Protein AF-A0A165QEP6-F1 (afdb_monomer_lite)

Foldseek 3Di:
DACPQVDPAQLQADSVRHGDPDPVQRHKDKAFPDDCPPPPCCVVPGDIDIDHSCCVVPQVVVCVVVVWGPDADPVRHGPTCPPPVND

Radius of gyration: 14.51 Å; chains: 1; bounding box: 35×21×37 Å

pLDDT: mean 93.95, std 3.64, range [80.5, 98.06]

Secondary structure (DSSP, 8-state):
-B-TTSS-B-SSB-TTS-B---TTSSS-EEEESS--TT-HHHHHHS-EEEE-HHIIIIIIHHHHHHSS---B-TTS-B--TTSGGG-

Sequence (87 aa):
MCSKVGILNDGSKKLDGSPQPHKRRRFLVCDHIQPHRGDEYLFYFGDVQTLCPDHHDIVKQREEQRGYSSEVDESGWPVDPNHPANR

Structure (mmCIF, N/CA/C/O backbone):
data_AF-A0A165QEP6-F1
#
_entry.id   AF-A0A165QEP6-F1
#
loop_
_atom_site.group_PDB
_atom_site.id
_atom_site.type_symbol
_atom_site.label_atom_id
_atom_site.label_alt_id
_atom_site.label_comp_id
_atom_site.label_asym_id
_atom_site.label_entity_id
_atom_site.label_seq_id
_atom_site.pdbx_PDB_ins_code
_atom_site.Cartn_x
_atom_site.Cartn_y
_atom_site.Cartn_z
_atom_site.occupancy
_atom_site.B_iso_or_equiv
_atom_site.auth_seq_id
_atom_site.auth_comp_id
_atom_site.auth_asym_id
_atom_site.auth_atom_id
_atom_site.pdbx_PDB_model_num
ATOM 1 N N . MET A 1 1 ? 3.627 -12.347 4.921 1.00 80.50 1 MET A N 1
ATOM 2 C CA . MET A 1 1 ? 4.614 -11.877 3.923 1.00 80.50 1 MET A CA 1
ATOM 3 C C . MET A 1 1 ? 3.863 -11.361 2.707 1.00 80.50 1 MET A C 1
ATOM 5 O O . MET A 1 1 ? 2.839 -11.942 2.375 1.00 80.50 1 MET A O 1
ATOM 9 N N . CYS A 1 2 ? 4.347 -10.307 2.055 1.00 89.19 2 CYS A N 1
ATOM 10 C CA . CYS A 1 2 ? 3.754 -9.776 0.825 1.00 89.19 2 CYS A CA 1
ATOM 11 C C . CYS A 1 2 ? 4.364 -10.486 -0.396 1.00 89.19 2 CYS A C 1
ATOM 13 O O . CYS A 1 2 ? 5.584 -10.523 -0.501 1.00 89.19 2 CYS A O 1
ATOM 15 N N . SER A 1 3 ? 3.546 -11.044 -1.297 1.00 87.94 3 SER A N 1
ATOM 16 C CA . SER A 1 3 ? 3.989 -11.873 -2.441 1.00 87.94 3 SER A CA 1
ATOM 17 C C . SER A 1 3 ? 3.622 -11.310 -3.825 1.00 87.94 3 SER A C 1
ATOM 19 O O . SER A 1 3 ? 3.651 -12.031 -4.818 1.00 87.94 3 SER A O 1
ATOM 21 N N . LYS A 1 4 ? 3.274 -10.020 -3.904 1.00 81.94 4 LYS A N 1
ATOM 22 C CA . LYS A 1 4 ? 2.623 -9.391 -5.071 1.00 81.94 4 LYS A CA 1
ATOM 23 C C . LYS A 1 4 ? 3.457 -9.343 -6.364 1.00 81.94 4 LYS A C 1
ATOM 25 O O . LYS A 1 4 ? 2.871 -9.288 -7.430 1.00 81.94 4 LYS A O 1
ATOM 30 N N . VAL A 1 5 ? 4.788 -9.405 -6.291 1.00 82.50 5 VAL A N 1
ATOM 31 C CA . VAL A 1 5 ? 5.690 -9.341 -7.470 1.00 82.50 5 VAL A CA 1
ATOM 32 C C . VAL A 1 5 ? 6.538 -10.606 -7.635 1.00 82.50 5 VAL A C 1
ATOM 34 O O . VAL A 1 5 ? 7.694 -10.548 -8.038 1.00 82.50 5 VAL A O 1
ATOM 37 N N . GLY A 1 6 ? 6.018 -11.763 -7.212 1.00 82.25 6 GLY A N 1
ATOM 38 C CA . GLY A 1 6 ? 6.770 -13.028 -7.237 1.00 82.25 6 GLY A CA 1
ATOM 39 C C . GLY A 1 6 ? 7.922 -13.102 -6.222 1.00 82.25 6 GLY A C 1
ATOM 40 O O . GLY A 1 6 ? 8.640 -14.095 -6.161 1.00 82.25 6 GLY A O 1
ATOM 41 N N . ILE A 1 7 ? 8.080 -12.073 -5.384 1.00 85.31 7 ILE A N 1
ATOM 42 C CA . ILE A 1 7 ? 9.041 -12.018 -4.282 1.00 85.31 7 ILE A CA 1
ATOM 43 C C . ILE A 1 7 ? 8.275 -12.150 -2.972 1.00 85.31 7 ILE A C 1
ATOM 45 O O . ILE A 1 7 ? 7.373 -11.359 -2.704 1.00 85.31 7 ILE A O 1
ATOM 49 N N . LEU A 1 8 ? 8.679 -13.094 -2.120 1.00 90.50 8 LEU A N 1
ATOM 50 C CA . LEU A 1 8 ? 8.201 -13.172 -0.743 1.00 90.50 8 LEU A CA 1
ATOM 51 C C . LEU A 1 8 ? 8.895 -12.095 0.103 1.00 90.50 8 LEU A C 1
ATOM 53 O O . LEU A 1 8 ? 10.006 -12.282 0.593 1.00 90.50 8 LEU A O 1
ATOM 57 N N . ASN A 1 9 ? 8.248 -10.943 0.240 1.00 93.50 9 ASN A N 1
ATOM 58 C CA . ASN A 1 9 ? 8.781 -9.783 0.939 1.00 93.50 9 ASN A CA 1
ATOM 59 C C . ASN A 1 9 ? 8.278 -9.745 2.391 1.00 93.50 9 ASN A C 1
ATOM 61 O O . ASN A 1 9 ? 7.073 -9.723 2.656 1.00 93.50 9 ASN A O 1
ATOM 65 N N . ASP A 1 10 ? 9.215 -9.711 3.331 1.00 94.44 10 ASP A N 1
ATOM 66 C CA . ASP A 1 10 ? 9.002 -9.580 4.777 1.00 94.44 10 ASP A CA 1
ATOM 67 C C . ASP A 1 10 ? 8.912 -8.123 5.253 1.00 94.44 10 ASP A C 1
ATOM 69 O O . ASP A 1 10 ? 8.889 -7.843 6.448 1.00 94.44 10 ASP A O 1
ATOM 73 N N . GLY A 1 11 ? 8.854 -7.188 4.307 1.00 94.38 11 GLY A N 1
ATOM 74 C CA . GLY A 1 11 ? 8.909 -5.753 4.537 1.00 94.38 11 GLY A CA 1
ATOM 75 C C . GLY A 1 11 ? 10.311 -5.183 4.352 1.00 94.38 11 GLY A C 1
ATOM 76 O O . GLY A 1 11 ? 10.427 -3.981 4.142 1.00 94.38 11 GLY A O 1
ATOM 77 N N . SER A 1 12 ? 11.368 -6.004 4.367 1.00 95.12 12 SER A N 1
ATOM 78 C CA . SER A 1 12 ? 12.759 -5.531 4.310 1.00 95.12 12 SER A CA 1
ATOM 79 C C . SER A 1 12 ? 13.244 -5.151 2.911 1.00 95.12 12 SER A C 1
ATOM 81 O O . SER A 1 12 ? 14.357 -4.635 2.776 1.00 95.12 12 SER A O 1
ATOM 83 N N . LYS A 1 13 ? 12.444 -5.399 1.869 1.00 95.12 13 LYS A N 1
ATOM 84 C CA . LYS A 1 13 ? 12.826 -5.201 0.465 1.00 95.12 13 LYS A CA 1
ATOM 85 C C . LYS A 1 13 ? 11.936 -4.182 -0.237 1.00 95.12 13 LYS A C 1
ATOM 87 O O . LYS A 1 13 ? 10.774 -4.003 0.134 1.00 95.12 13 LYS A O 1
ATOM 92 N N . LYS A 1 14 ? 12.471 -3.553 -1.280 1.00 93.56 14 LYS A N 1
ATOM 93 C CA . LYS A 1 14 ? 11.714 -2.743 -2.235 1.00 93.56 14 LYS A CA 1
ATOM 94 C C . LYS A 1 14 ? 10.995 -3.622 -3.262 1.00 93.56 14 LYS A C 1
ATOM 96 O O . LYS A 1 14 ? 11.143 -4.845 -3.242 1.00 93.56 14 LYS A O 1
ATOM 101 N N . LEU A 1 15 ? 10.248 -3.000 -4.177 1.00 90.44 15 LEU A N 1
ATOM 102 C CA . LEU A 1 15 ? 9.582 -3.697 -5.293 1.00 9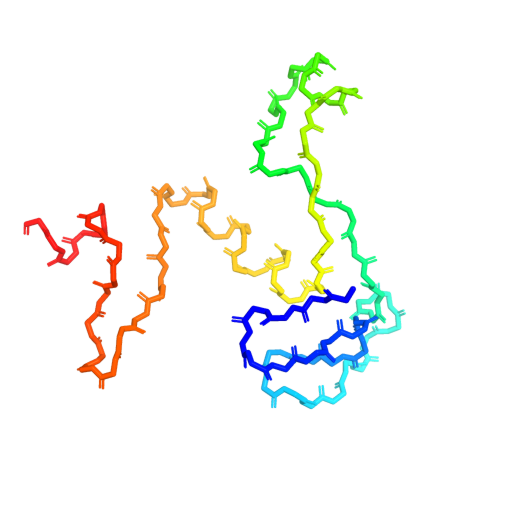0.44 15 LEU A CA 1
ATOM 103 C C . LEU A 1 15 ? 10.560 -4.455 -6.202 1.00 90.44 15 LEU A C 1
ATOM 105 O O . LEU A 1 15 ? 10.247 -5.553 -6.640 1.00 90.44 15 LEU A O 1
ATOM 109 N N . ASP A 1 16 ? 11.756 -3.909 -6.431 1.00 90.75 16 ASP A N 1
ATOM 110 C CA . ASP A 1 16 ? 12.819 -4.545 -7.226 1.00 90.75 16 ASP A CA 1
ATOM 111 C C . ASP A 1 16 ? 13.597 -5.638 -6.458 1.00 90.75 16 ASP A C 1
ATOM 113 O O . ASP A 1 16 ? 14.573 -6.188 -6.963 1.00 90.75 16 ASP A O 1
ATOM 117 N N . GLY A 1 17 ? 13.209 -5.935 -5.212 1.00 91.44 17 GLY A N 1
ATOM 118 C CA . GLY A 1 17 ? 13.882 -6.901 -4.342 1.00 91.44 17 GLY A CA 1
ATOM 119 C C . GLY A 1 17 ? 15.131 -6.375 -3.623 1.00 91.44 17 GLY A C 1
ATOM 120 O O . GLY A 1 17 ? 15.643 -7.061 -2.728 1.00 91.44 17 GLY A O 1
ATOM 121 N N . SER A 1 18 ? 15.604 -5.165 -3.943 1.00 93.81 18 SER A N 1
ATOM 122 C CA . SER A 1 18 ? 16.717 -4.527 -3.232 1.00 93.81 18 SER A CA 1
ATOM 123 C C . SER A 1 18 ? 16.349 -4.230 -1.768 1.00 93.81 18 SER A C 1
ATOM 125 O O . SER A 1 18 ? 15.169 -4.108 -1.439 1.00 93.81 18 SER A O 1
ATOM 127 N N . PRO A 1 19 ? 17.314 -4.121 -0.838 1.00 95.06 19 PRO A N 1
ATOM 128 C CA . PRO A 1 19 ? 17.009 -3.802 0.558 1.00 95.06 19 PRO A CA 1
ATOM 129 C C . PRO A 1 19 ? 16.358 -2.417 0.732 1.00 95.06 19 PRO A C 1
ATOM 131 O O . PRO A 1 19 ? 16.771 -1.440 0.102 1.00 95.06 19 PRO A O 1
ATOM 134 N N . GLN A 1 20 ? 15.380 -2.301 1.637 1.00 94.50 20 GLN A N 1
ATOM 135 C CA . GLN A 1 20 ? 14.803 -1.018 2.049 1.00 94.50 20 GLN A CA 1
ATOM 136 C C . GLN A 1 20 ? 15.737 -0.300 3.040 1.00 94.50 20 GLN A C 1
ATOM 138 O O . GLN A 1 20 ? 15.925 -0.777 4.164 1.00 94.50 20 GLN A O 1
ATOM 143 N N . PRO A 1 21 ? 16.318 0.864 2.678 1.00 94.25 21 PRO A N 1
ATOM 144 C CA . PRO A 1 21 ? 17.270 1.558 3.546 1.00 94.25 21 PRO A CA 1
ATOM 145 C C . PRO A 1 21 ? 16.582 2.302 4.696 1.00 94.25 21 PRO A C 1
ATOM 147 O O . PRO A 1 21 ? 17.207 2.602 5.716 1.00 94.25 21 PRO A O 1
ATOM 150 N N . HIS A 1 22 ? 15.296 2.636 4.549 1.00 94.44 22 HIS A N 1
ATOM 151 C CA . HIS A 1 22 ? 14.607 3.469 5.518 1.00 94.44 22 HIS A CA 1
ATOM 152 C C . HIS A 1 22 ? 14.109 2.637 6.703 1.00 94.44 22 HIS A C 1
ATOM 154 O O . HIS A 1 22 ? 13.194 1.824 6.584 1.00 94.44 22 HIS A O 1
ATOM 160 N N . LYS A 1 23 ? 14.662 2.901 7.892 1.00 93.44 23 LYS A N 1
ATOM 161 C CA . LYS A 1 23 ? 14.401 2.124 9.118 1.00 93.44 23 LYS A CA 1
ATOM 162 C C . LYS A 1 23 ? 12.923 2.007 9.509 1.00 93.44 23 LYS A C 1
ATOM 164 O O . LYS A 1 23 ? 12.583 1.051 10.194 1.00 93.44 23 LYS A O 1
ATOM 169 N N . ARG A 1 24 ? 12.065 2.955 9.110 1.00 91.81 24 ARG A N 1
ATOM 170 C CA . ARG A 1 24 ? 10.612 2.900 9.381 1.00 91.81 24 ARG A CA 1
ATOM 171 C C . ARG A 1 24 ? 9.798 2.233 8.269 1.00 91.81 24 ARG A C 1
ATOM 173 O O . ARG A 1 24 ? 8.688 1.807 8.528 1.00 91.81 24 ARG A O 1
ATOM 180 N N . ARG A 1 25 ? 10.345 2.130 7.052 1.00 93.94 25 ARG A N 1
ATOM 181 C CA . ARG A 1 25 ? 9.685 1.526 5.879 1.00 93.94 25 ARG A CA 1
ATOM 182 C C . ARG A 1 25 ? 10.320 0.175 5.553 1.00 93.94 25 ARG A C 1
ATOM 184 O O . ARG A 1 25 ? 10.620 -0.107 4.402 1.00 93.94 25 ARG A O 1
ATOM 191 N N . ARG A 1 26 ? 10.578 -0.634 6.582 1.00 95.75 26 ARG A N 1
ATOM 192 C CA . ARG A 1 26 ? 11.163 -1.978 6.438 1.00 95.75 26 ARG A CA 1
ATOM 193 C C . ARG A 1 26 ? 10.353 -3.076 7.132 1.00 95.75 26 ARG A C 1
ATOM 195 O O . ARG A 1 26 ? 10.882 -4.140 7.432 1.00 95.75 26 ARG A O 1
ATOM 202 N N . PHE A 1 27 ? 9.102 -2.773 7.458 1.00 95.75 27 PHE A N 1
ATOM 203 C CA . PHE A 1 27 ? 8.191 -3.655 8.176 1.00 95.75 27 PHE A CA 1
ATOM 204 C C . PHE A 1 27 ? 6.916 -3.814 7.364 1.00 95.75 27 PHE A C 1
ATOM 206 O O . PHE A 1 27 ? 6.525 -2.898 6.643 1.00 95.75 27 PHE A O 1
ATOM 213 N N . LEU A 1 28 ? 6.278 -4.973 7.482 1.00 96.62 28 LEU A N 1
ATOM 214 C CA . LEU A 1 28 ? 4.949 -5.172 6.921 1.00 96.62 28 LEU A CA 1
ATOM 215 C C . LEU A 1 28 ? 3.938 -4.262 7.621 1.00 96.62 28 LEU A C 1
ATOM 217 O O . LEU A 1 28 ? 4.084 -3.946 8.803 1.00 96.62 28 LEU A O 1
ATOM 221 N N . VAL A 1 29 ? 2.911 -3.872 6.879 1.00 95.62 29 VAL A N 1
ATOM 222 C CA . VAL A 1 29 ? 1.809 -3.043 7.362 1.00 95.62 29 VAL A CA 1
ATOM 223 C C . VAL A 1 29 ? 0.482 -3.768 7.170 1.00 95.62 29 VAL A C 1
ATOM 225 O O . VAL A 1 29 ? 0.340 -4.607 6.275 1.00 95.62 29 VAL A O 1
ATOM 228 N N . CYS A 1 30 ? -0.462 -3.454 8.052 1.00 96.06 30 CYS A N 1
ATOM 229 C CA . CYS A 1 30 ? -1.849 -3.881 7.964 1.00 96.06 30 CYS A CA 1
ATOM 230 C C . CYS A 1 30 ? -2.607 -2.836 7.140 1.00 96.06 30 CYS A C 1
ATOM 232 O O . CYS A 1 30 ? -2.595 -1.662 7.503 1.00 96.06 30 CYS A O 1
ATOM 234 N N . ASP A 1 31 ? -3.208 -3.261 6.036 1.00 96.12 31 ASP A N 1
ATOM 235 C CA . ASP A 1 31 ? -3.940 -2.414 5.096 1.00 96.12 31 ASP A CA 1
ATOM 236 C C . ASP A 1 31 ? -5.376 -2.912 4.989 1.00 96.12 31 ASP A C 1
ATOM 238 O O . ASP A 1 31 ? -5.592 -4.110 4.814 1.00 96.12 31 ASP A O 1
ATOM 242 N N . HIS A 1 32 ? -6.362 -2.025 5.077 1.00 97.19 32 HIS A N 1
ATOM 243 C CA . HIS A 1 32 ? -7.747 -2.408 4.818 1.00 97.19 32 HIS A CA 1
ATOM 244 C C . HIS A 1 32 ? -7.932 -2.675 3.320 1.00 97.19 32 HIS A C 1
ATOM 246 O O . HIS A 1 32 ? -7.693 -1.797 2.493 1.00 97.19 32 HIS A O 1
ATOM 252 N N . ILE A 1 33 ? -8.398 -3.875 2.954 1.00 95.19 33 ILE A N 1
ATOM 253 C CA . ILE A 1 33 ? -8.645 -4.231 1.545 1.00 95.19 33 ILE A CA 1
ATOM 254 C C . ILE A 1 33 ? -9.652 -3.247 0.942 1.00 95.19 33 ILE A C 1
ATOM 256 O O . ILE A 1 33 ? -9.393 -2.642 -0.107 1.00 95.19 33 ILE A O 1
ATOM 260 N N . GLN A 1 34 ? -10.766 -3.050 1.651 1.00 95.25 34 GLN A N 1
ATOM 261 C CA . GLN A 1 34 ? -11.714 -1.977 1.399 1.00 95.25 34 GLN A CA 1
ATOM 262 C C . GLN A 1 34 ? -11.378 -0.783 2.305 1.00 95.25 34 GLN A C 1
ATOM 264 O O . GLN A 1 34 ? -11.488 -0.908 3.525 1.00 95.25 34 GLN A O 1
ATOM 269 N N . PRO A 1 35 ? -11.013 0.387 1.750 1.00 95.00 35 PRO A N 1
ATOM 270 C CA . PRO A 1 35 ? -10.676 1.541 2.568 1.00 95.00 35 PRO A CA 1
ATOM 271 C C . PRO A 1 35 ? -11.908 2.009 3.342 1.00 95.00 35 PRO A C 1
ATOM 273 O O . PRO A 1 35 ? -12.963 2.264 2.761 1.00 95.00 35 PRO A O 1
ATOM 276 N N . HIS A 1 36 ? -11.756 2.175 4.653 1.00 95.75 36 HIS A N 1
ATOM 277 C CA . HIS A 1 36 ? -12.872 2.521 5.530 1.00 95.75 36 HIS A CA 1
ATOM 278 C C . HIS A 1 36 ? -13.408 3.948 5.300 1.00 95.75 36 HIS A C 1
ATOM 280 O O . HIS A 1 36 ? -14.587 4.196 5.499 1.00 95.75 36 HIS A O 1
ATOM 286 N N . ARG A 1 37 ? -12.579 4.910 4.857 1.00 94.38 37 ARG A N 1
ATOM 287 C CA . ARG A 1 37 ? -12.990 6.302 4.528 1.00 94.38 37 ARG A CA 1
ATOM 288 C C . ARG A 1 37 ? -13.838 7.002 5.610 1.00 94.38 37 ARG A C 1
ATOM 290 O O . ARG A 1 37 ? -14.694 7.825 5.303 1.00 94.38 37 ARG A O 1
ATOM 297 N N . GLY A 1 38 ? -13.560 6.696 6.876 1.00 96.50 38 GLY A N 1
ATOM 298 C CA . GLY A 1 38 ? -14.288 7.226 8.036 1.00 96.50 38 GLY A CA 1
ATOM 299 C C . GLY A 1 38 ? -15.485 6.386 8.495 1.00 96.50 38 GLY A C 1
ATOM 300 O O . GLY A 1 38 ? -16.067 6.705 9.523 1.00 96.50 38 G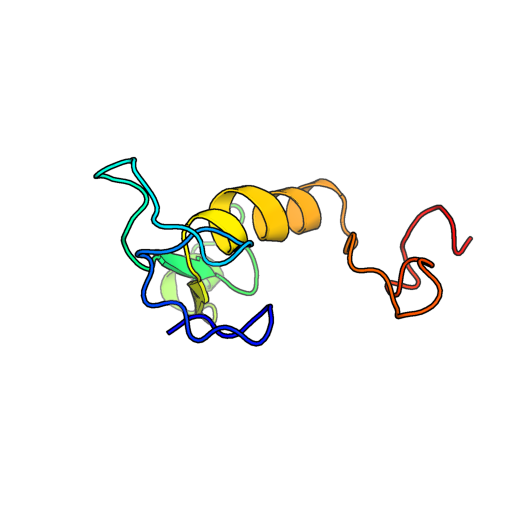LY A O 1
ATOM 301 N N . ASP A 1 39 ? -15.825 5.306 7.791 1.00 97.94 39 ASP A N 1
ATOM 302 C CA . ASP A 1 39 ? -16.796 4.311 8.245 1.00 97.94 39 ASP A CA 1
ATOM 303 C C . ASP A 1 39 ? -16.195 3.472 9.389 1.00 97.94 39 ASP A C 1
ATOM 305 O O . ASP A 1 39 ? -15.184 2.785 9.217 1.00 97.94 39 ASP A O 1
ATOM 309 N N . GLU A 1 40 ? -16.799 3.548 10.575 1.00 98.00 40 GLU A N 1
ATOM 310 C CA . GLU A 1 40 ? -16.333 2.826 11.763 1.00 98.00 40 GLU A CA 1
ATOM 311 C C . GLU A 1 40 ? -16.485 1.309 11.619 1.00 98.00 40 GLU A C 1
ATOM 313 O O . GLU A 1 40 ? -15.619 0.557 12.065 1.00 98.00 40 GLU A O 1
ATOM 318 N N . TYR A 1 41 ? -17.549 0.839 10.966 1.00 97.94 41 TYR A N 1
ATOM 319 C CA . TYR A 1 41 ? -17.765 -0.590 10.774 1.00 97.94 41 TYR A CA 1
ATOM 320 C C . TYR A 1 41 ? -16.655 -1.184 9.906 1.00 97.94 41 TYR A C 1
ATOM 322 O O . TYR A 1 41 ? -16.051 -2.187 10.283 1.00 97.94 41 TYR A O 1
ATOM 330 N N . LEU A 1 42 ? -16.314 -0.526 8.795 1.00 97.19 42 LEU A N 1
ATOM 331 C CA . LEU A 1 42 ? -15.190 -0.949 7.954 1.00 97.19 42 LEU A CA 1
ATOM 332 C C . LEU A 1 42 ? -13.843 -0.829 8.673 1.00 97.19 42 LEU A C 1
ATOM 334 O O . LEU A 1 42 ? -12.949 -1.636 8.433 1.00 97.19 42 LEU A O 1
ATOM 338 N N . PHE A 1 43 ? -13.686 0.144 9.572 1.00 97.00 43 PHE A N 1
ATOM 339 C CA . PHE A 1 43 ? -12.458 0.289 10.348 1.00 97.00 43 PHE A CA 1
ATOM 340 C C . PHE A 1 43 ? -12.230 -0.896 11.298 1.00 97.00 43 PHE A C 1
ATOM 342 O O . PHE A 1 43 ? -11.118 -1.428 11.347 1.00 97.00 43 PHE A O 1
ATOM 349 N N . TYR A 1 44 ? -13.268 -1.315 12.031 1.00 97.38 44 TYR A N 1
ATOM 350 C CA . TYR A 1 44 ? -13.169 -2.381 13.035 1.00 97.38 44 TYR A CA 1
ATOM 351 C C . TYR A 1 44 ? -13.334 -3.794 12.469 1.00 97.38 44 TYR A C 1
ATOM 353 O O . TYR A 1 44 ? -12.723 -4.726 12.992 1.00 97.38 44 TYR A O 1
ATOM 361 N N . PHE A 1 45 ? -14.163 -3.961 11.437 1.00 97.75 45 PHE A N 1
ATOM 362 C CA . PHE A 1 45 ? -14.589 -5.272 10.936 1.00 97.75 45 PHE A CA 1
ATOM 363 C C . PHE A 1 45 ? -14.267 -5.505 9.460 1.00 97.75 45 PHE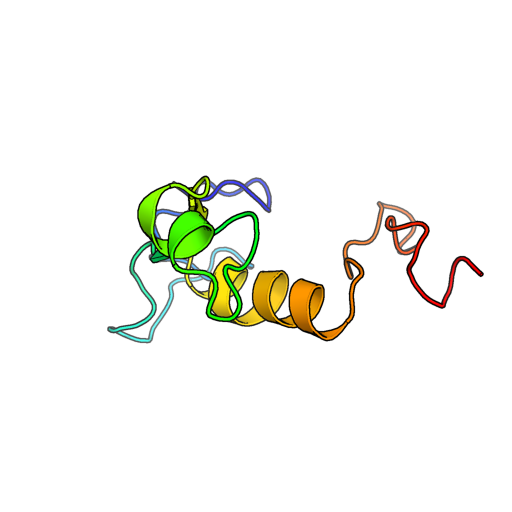 A C 1
ATOM 365 O O . PHE A 1 45 ? -14.547 -6.587 8.950 1.00 97.75 45 PHE A O 1
ATOM 372 N N . GLY A 1 46 ? -13.703 -4.516 8.764 1.00 97.62 46 GLY A N 1
ATOM 373 C CA . GLY A 1 46 ? -13.274 -4.682 7.381 1.00 97.62 46 GLY A CA 1
ATOM 374 C C . GLY A 1 46 ? -12.095 -5.644 7.263 1.00 97.62 46 GLY A C 1
ATOM 375 O O . GLY A 1 46 ? -11.210 -5.679 8.122 1.00 97.62 46 GLY A O 1
ATOM 376 N N . ASP A 1 47 ? -12.068 -6.403 6.169 1.00 98.06 47 ASP A N 1
ATOM 377 C CA . ASP A 1 47 ? -10.962 -7.309 5.885 1.00 98.06 47 ASP A CA 1
ATOM 378 C C . ASP A 1 47 ? -9.653 -6.538 5.703 1.00 98.06 47 ASP A C 1
ATOM 380 O O . ASP A 1 47 ? -9.588 -5.495 5.038 1.00 98.06 47 ASP A O 1
ATOM 384 N N . VAL A 1 48 ? -8.582 -7.098 6.258 1.00 97.00 48 VAL A N 1
ATOM 385 C CA . VAL A 1 48 ? -7.240 -6.531 6.174 1.00 97.00 48 VAL A CA 1
ATOM 386 C C . VAL A 1 48 ? -6.298 -7.453 5.411 1.00 97.00 48 VAL A C 1
ATOM 388 O O . VAL A 1 48 ? -6.381 -8.679 5.486 1.00 97.00 48 VAL A O 1
ATOM 391 N N . GLN A 1 49 ? -5.357 -6.856 4.693 1.00 95.31 49 GLN A N 1
ATOM 392 C CA . GLN A 1 49 ? -4.269 -7.532 4.005 1.00 95.31 49 GLN A CA 1
ATOM 393 C C . GLN A 1 49 ? -2.919 -7.086 4.563 1.00 95.31 49 GLN A C 1
ATOM 395 O O . GLN A 1 49 ? -2.746 -5.986 5.084 1.00 95.31 49 GLN A O 1
ATOM 400 N N . THR A 1 50 ? -1.927 -7.965 4.445 1.00 95.69 50 THR A N 1
ATOM 401 C CA . THR A 1 50 ? -0.547 -7.663 4.833 1.00 95.69 50 THR A CA 1
ATOM 402 C C . THR A 1 50 ? 0.254 -7.216 3.615 1.00 95.69 50 THR A C 1
ATOM 404 O O . THR A 1 50 ? 0.499 -8.016 2.708 1.00 95.69 50 THR A O 1
ATOM 407 N N . LEU A 1 51 ? 0.730 -5.971 3.611 1.00 96.31 51 LEU A N 1
ATOM 408 C CA . LEU A 1 51 ? 1.518 -5.405 2.512 1.00 96.31 51 LEU A CA 1
ATOM 409 C C . LEU A 1 51 ? 2.926 -5.017 2.964 1.00 96.31 51 LEU A C 1
ATOM 411 O O . LEU A 1 51 ? 3.167 -4.718 4.132 1.00 96.31 51 LEU A O 1
ATOM 415 N N . CYS A 1 52 ? 3.881 -5.028 2.029 1.00 96.31 52 CYS A N 1
ATOM 416 C CA . CYS A 1 52 ? 5.162 -4.367 2.261 1.00 96.31 52 CYS A CA 1
ATOM 417 C 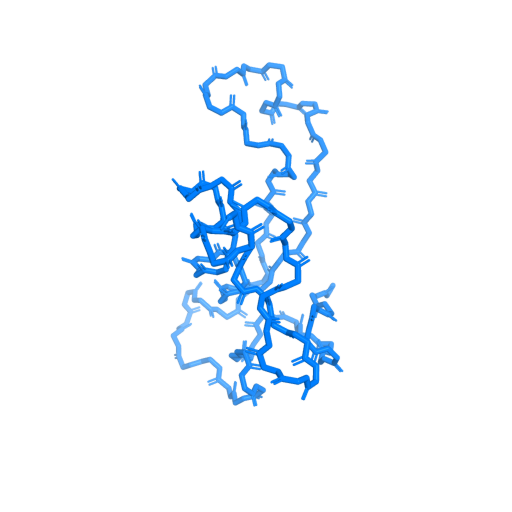C . CYS A 1 52 ? 5.026 -2.849 2.036 1.00 96.31 52 CYS A C 1
ATOM 419 O O . CYS A 1 52 ? 4.095 -2.417 1.352 1.00 96.31 52 CYS A O 1
ATOM 421 N N . PRO A 1 53 ? 5.966 -2.038 2.551 1.00 95.56 53 PRO A N 1
ATOM 422 C CA . PRO A 1 53 ? 5.870 -0.579 2.500 1.00 95.56 53 PRO A CA 1
ATOM 423 C C . PRO A 1 53 ? 5.703 -0.002 1.098 1.00 95.56 53 PRO A C 1
ATOM 425 O O . PRO A 1 53 ? 4.966 0.956 0.921 1.00 95.56 53 PRO A O 1
ATOM 428 N N . ASP A 1 54 ? 6.348 -0.573 0.080 1.00 95.06 54 ASP A N 1
ATOM 429 C CA . ASP A 1 54 ? 6.202 -0.046 -1.279 1.00 95.06 54 ASP A CA 1
ATOM 430 C C . ASP A 1 54 ? 4.867 -0.448 -1.926 1.00 95.06 54 ASP A C 1
ATOM 432 O O . ASP A 1 54 ? 4.272 0.362 -2.632 1.00 95.06 54 ASP A O 1
ATOM 436 N N . HIS A 1 55 ? 4.337 -1.646 -1.650 1.00 95.50 55 HIS A N 1
ATOM 437 C CA . HIS A 1 55 ? 2.996 -2.001 -2.130 1.00 95.50 55 HIS A CA 1
ATOM 438 C C . HIS A 1 55 ? 1.910 -1.170 -1.447 1.00 95.50 55 HIS A C 1
ATOM 440 O O . HIS A 1 55 ? 0.960 -0.774 -2.109 1.00 95.50 55 HIS A O 1
ATOM 446 N N . HIS A 1 56 ? 2.064 -0.870 -0.159 1.00 96.06 56 HIS A N 1
ATOM 447 C CA . HIS A 1 56 ? 1.120 -0.027 0.569 1.00 96.06 56 HIS A CA 1
ATOM 448 C C . HIS A 1 56 ? 1.218 1.445 0.140 1.00 96.06 56 HIS A C 1
ATOM 450 O O . HIS A 1 56 ? 0.260 2.018 -0.375 1.00 96.06 56 HIS A O 1
ATOM 456 N N . ASP A 1 57 ? 2.401 2.049 0.279 1.00 95.19 57 ASP A N 1
ATOM 457 C CA . ASP A 1 57 ? 2.563 3.499 0.134 1.00 95.19 57 ASP A CA 1
ATOM 458 C C . ASP A 1 57 ? 2.545 3.966 -1.330 1.00 95.19 57 ASP A C 1
ATOM 460 O O . ASP A 1 57 ? 2.357 5.151 -1.585 1.00 95.19 57 ASP A O 1
ATOM 464 N N . ILE A 1 58 ? 2.797 3.073 -2.296 1.00 94.00 58 ILE A N 1
ATOM 465 C CA . ILE A 1 58 ? 2.914 3.437 -3.715 1.00 94.00 58 ILE A CA 1
ATOM 466 C C . ILE A 1 58 ? 1.810 2.784 -4.537 1.00 94.00 58 ILE A C 1
ATOM 468 O O . ILE A 1 58 ? 1.075 3.492 -5.219 1.00 94.00 58 ILE A O 1
ATOM 472 N N . VAL A 1 59 ? 1.710 1.452 -4.523 1.00 94.69 59 VAL A N 1
ATOM 473 C CA . VAL A 1 59 ? 0.802 0.726 -5.428 1.00 94.69 59 VAL A CA 1
ATOM 474 C C . VAL A 1 59 ? -0.649 0.915 -4.988 1.00 94.69 59 VAL A C 1
ATOM 476 O O . VAL A 1 59 ? -1.413 1.576 -5.689 1.00 94.69 59 VAL A O 1
ATOM 479 N N .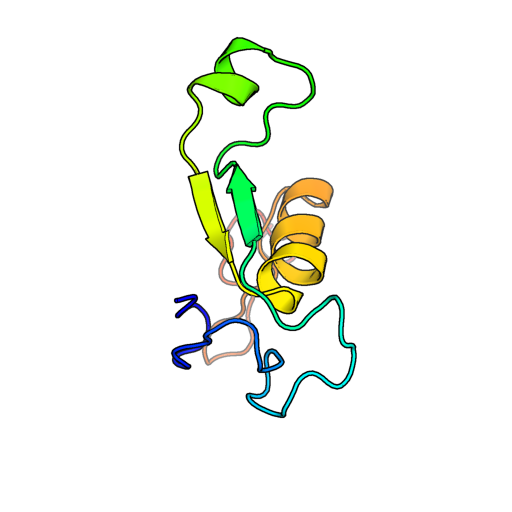 LYS A 1 60 ? -0.990 0.452 -3.782 1.00 94.94 60 LYS A N 1
ATOM 480 C CA . LYS A 1 60 ? -2.335 0.538 -3.201 1.00 94.94 60 LYS A CA 1
ATOM 481 C C . LYS A 1 60 ? -2.811 1.984 -3.084 1.00 94.94 60 LYS A C 1
ATOM 483 O O . LYS A 1 60 ? -3.905 2.307 -3.537 1.00 94.94 60 LYS A O 1
ATOM 488 N N . GLN A 1 61 ? -1.959 2.884 -2.586 1.00 95.06 61 GLN A N 1
ATOM 489 C CA . GLN A 1 61 ? -2.289 4.310 -2.518 1.00 95.06 61 GLN A CA 1
ATOM 490 C C . GLN A 1 61 ? -2.687 4.890 -3.891 1.00 95.06 61 GLN A C 1
ATOM 492 O O . GLN A 1 61 ? -3.652 5.650 -3.988 1.00 95.06 61 GLN A O 1
ATOM 497 N N . ARG A 1 62 ? -1.960 4.555 -4.967 1.00 95.44 62 ARG A N 1
ATOM 498 C CA . ARG A 1 62 ? -2.287 5.037 -6.321 1.00 95.44 62 ARG A CA 1
ATOM 499 C C . ARG A 1 62 ? -3.573 4.422 -6.849 1.00 95.44 62 ARG A C 1
ATOM 501 O O . ARG A 1 62 ? -4.364 5.149 -7.442 1.00 95.44 62 ARG A O 1
ATOM 508 N N . GLU A 1 63 ? -3.772 3.125 -6.641 1.00 95.25 63 GLU A N 1
ATOM 509 C CA . GLU A 1 63 ? -4.993 2.416 -7.035 1.00 95.25 63 GLU A CA 1
ATOM 510 C C . GLU A 1 63 ? -6.230 3.055 -6.403 1.00 95.25 63 GLU A C 1
ATOM 512 O O . GLU A 1 63 ? -7.206 3.330 -7.094 1.00 95.25 63 GLU A O 1
ATOM 517 N N . GLU A 1 64 ? -6.172 3.386 -5.113 1.00 95.06 64 GLU A N 1
ATOM 518 C CA . GLU A 1 64 ? -7.292 4.011 -4.405 1.00 95.06 64 GLU A CA 1
ATOM 519 C C . GLU A 1 64 ? -7.583 5.441 -4.856 1.00 95.06 64 GLU A C 1
ATOM 521 O O . GLU A 1 64 ? -8.747 5.844 -4.910 1.00 95.06 64 GLU A O 1
ATOM 526 N N . GLN A 1 65 ? -6.540 6.212 -5.174 1.00 94.19 65 GLN A N 1
ATOM 527 C CA . GLN A 1 65 ? -6.692 7.575 -5.686 1.00 94.19 65 GLN A CA 1
ATOM 528 C C . GLN A 1 65 ? -7.231 7.596 -7.118 1.00 94.19 65 GLN A C 1
ATOM 530 O O . GLN A 1 65 ? -8.012 8.478 -7.469 1.00 94.19 65 GLN A O 1
ATOM 535 N N . ARG A 1 66 ? -6.792 6.653 -7.959 1.00 94.62 66 ARG A N 1
ATOM 536 C CA . ARG A 1 66 ? -7.134 6.603 -9.388 1.00 94.62 66 ARG A CA 1
ATOM 537 C C . ARG A 1 66 ? -8.418 5.831 -9.672 1.00 94.62 66 ARG A C 1
ATOM 539 O O . ARG A 1 66 ? -9.085 6.123 -10.659 1.00 94.62 66 ARG A O 1
ATOM 546 N N . GLY A 1 67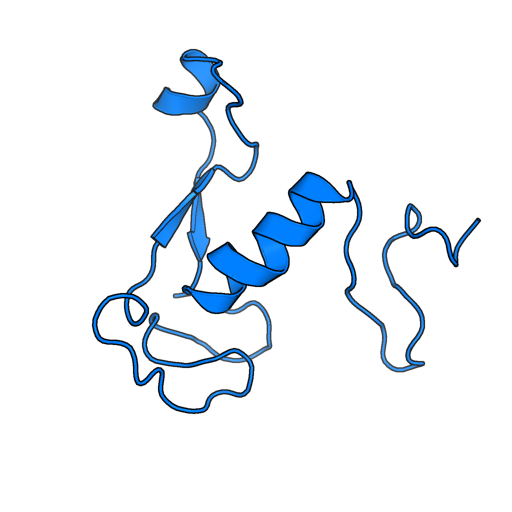 ? -8.746 4.854 -8.830 1.00 94.69 67 GLY A N 1
ATOM 547 C CA . GLY A 1 67 ? -9.843 3.912 -9.042 1.00 94.69 67 GLY A CA 1
ATOM 548 C C . GLY A 1 67 ? -9.539 2.805 -10.057 1.00 94.69 67 GLY A C 1
ATOM 549 O O . GLY A 1 67 ? -10.474 2.156 -10.512 1.00 94.69 67 GLY A O 1
ATOM 550 N N . TYR A 1 68 ? -8.272 2.612 -10.439 1.00 95.00 68 TYR A N 1
ATOM 551 C CA . TYR A 1 68 ? -7.825 1.549 -11.347 1.00 95.00 68 TYR A CA 1
ATOM 552 C C . TYR A 1 68 ? -6.353 1.179 -11.095 1.00 95.00 68 TYR A C 1
ATOM 554 O O . TYR A 1 68 ? -5.562 2.008 -10.625 1.00 95.00 68 TYR A O 1
ATOM 562 N N . SER A 1 69 ? -5.979 -0.053 -11.438 1.00 94.00 69 SER A N 1
ATOM 563 C CA . SER A 1 69 ? -4.611 -0.573 -11.369 1.00 94.00 69 SER A CA 1
ATOM 564 C C . SER A 1 69 ? -3.737 -0.083 -12.523 1.00 94.00 69 SER A C 1
ATOM 566 O O . SER A 1 69 ? -4.190 0.139 -13.643 1.00 94.00 69 SER A O 1
ATOM 568 N N . SER A 1 70 ? -2.450 0.113 -12.227 1.00 91.69 70 SER A N 1
ATOM 569 C CA . SER A 1 70 ? -1.406 0.406 -13.224 1.00 91.69 70 SER A CA 1
ATOM 570 C C . SER A 1 70 ? -0.585 -0.835 -13.593 1.00 91.69 70 SER A C 1
ATOM 572 O O . SER A 1 70 ? 0.487 -0.703 -14.178 1.00 91.69 70 SER A O 1
ATOM 574 N N . GLU A 1 71 ? -1.046 -2.020 -13.199 1.00 91.69 71 GLU A N 1
ATOM 575 C CA . GLU A 1 71 ? -0.462 -3.292 -13.608 1.00 91.69 71 GLU A CA 1
ATOM 576 C C . GLU A 1 71 ? -0.569 -3.461 -15.129 1.00 91.69 71 GLU A C 1
ATOM 578 O O . GLU A 1 71 ? -1.580 -3.111 -15.745 1.00 91.69 71 GLU A O 1
ATOM 583 N N . VAL A 1 72 ? 0.504 -3.971 -15.727 1.00 93.19 72 VAL A N 1
ATOM 584 C CA . VAL A 1 72 ? 0.625 -4.212 -17.166 1.00 93.19 72 VAL A CA 1
ATOM 585 C C . VAL A 1 72 ? 0.923 -5.684 -17.405 1.00 93.19 72 VAL A C 1
ATOM 587 O O . VAL A 1 72 ? 1.586 -6.321 -16.585 1.00 93.19 72 VAL A O 1
ATOM 590 N N . ASP A 1 73 ? 0.432 -6.219 -18.517 1.00 92.88 73 ASP A N 1
ATOM 591 C CA . ASP A 1 73 ? 0.738 -7.581 -18.943 1.00 92.88 73 ASP A CA 1
ATOM 592 C C . ASP A 1 73 ? 2.115 -7.683 -19.626 1.00 92.88 73 ASP A C 1
ATOM 594 O O . ASP A 1 73 ? 2.873 -6.716 -19.740 1.00 92.88 73 ASP A O 1
ATOM 598 N N . GLU A 1 74 ? 2.438 -8.882 -20.113 1.00 94.06 74 GLU A N 1
ATOM 599 C CA . GLU A 1 74 ? 3.673 -9.174 -20.851 1.00 94.06 74 GLU A CA 1
ATOM 600 C C . GLU A 1 74 ? 3.809 -8.367 -22.155 1.00 94.06 74 GLU A C 1
ATOM 602 O O . GLU A 1 74 ? 4.922 -8.178 -22.647 1.00 94.06 74 GLU A O 1
ATOM 607 N N . SER A 1 75 ? 2.701 -7.866 -22.711 1.00 94.62 75 SER A N 1
ATOM 608 C CA . SER A 1 75 ? 2.706 -7.000 -23.894 1.00 94.62 75 SER A CA 1
ATOM 609 C C . SER A 1 75 ? 2.964 -5.526 -23.554 1.00 94.62 75 SER A C 1
ATOM 611 O O . SER A 1 75 ? 3.185 -4.711 -24.452 1.00 94.62 75 SER A O 1
ATOM 613 N N . GLY A 1 76 ? 2.975 -5.181 -22.262 1.00 93.81 76 GLY A N 1
ATOM 614 C CA . GLY A 1 76 ? 3.111 -3.817 -21.763 1.00 93.81 76 GLY A CA 1
ATOM 615 C C . GLY A 1 76 ? 1.802 -3.024 -21.771 1.00 93.81 76 GLY A C 1
ATOM 616 O O . GLY A 1 76 ? 1.839 -1.810 -21.554 1.00 93.81 76 GLY A O 1
ATOM 617 N N . TRP A 1 77 ? 0.657 -3.675 -22.007 1.00 95.12 77 TRP A N 1
ATOM 618 C CA . TRP A 1 77 ? -0.661 -3.039 -21.969 1.00 95.12 77 TRP A CA 1
ATOM 619 C C . TRP A 1 77 ? -1.292 -3.131 -20.569 1.00 95.12 77 TRP A C 1
ATOM 621 O O . TRP A 1 77 ? -1.147 -4.159 -19.904 1.00 95.12 77 TRP A O 1
ATOM 631 N N . PRO A 1 78 ? -1.985 -2.078 -20.083 1.00 96.25 78 PRO A N 1
ATOM 632 C CA . PRO A 1 78 ? -2.688 -2.120 -18.803 1.00 96.25 78 PRO A CA 1
ATOM 633 C C . PRO A 1 78 ? -3.725 -3.241 -18.721 1.00 96.25 78 PRO A C 1
ATOM 635 O O . PRO A 1 78 ? -4.593 -3.349 -19.587 1.00 96.25 78 PRO A O 1
ATOM 638 N N . VAL A 1 79 ? -3.683 -4.018 -17.637 1.00 94.81 79 VAL A N 1
ATOM 639 C CA . VAL A 1 79 ? -4.584 -5.171 -17.443 1.00 94.81 79 VAL A CA 1
ATOM 640 C C . VAL A 1 79 ? -5.960 -4.778 -16.913 1.00 94.81 79 VAL A C 1
ATOM 642 O O . VAL A 1 79 ? -6.925 -5.514 -17.095 1.00 94.81 79 VAL A O 1
ATOM 645 N N . ASP A 1 80 ? -6.064 -3.630 -16.237 1.00 94.81 80 ASP A N 1
ATOM 646 C CA . ASP A 1 80 ? -7.321 -3.172 -15.648 1.00 94.81 80 ASP A CA 1
ATOM 647 C C . ASP A 1 80 ? -8.250 -2.608 -16.736 1.00 94.81 80 ASP A C 1
ATOM 649 O O . ASP A 1 80 ? -7.911 -1.594 -17.357 1.00 94.81 80 ASP A O 1
ATOM 653 N N . PRO A 1 81 ? -9.447 -3.183 -16.953 1.00 94.94 81 PRO A N 1
ATOM 654 C CA . PRO A 1 81 ? -10.404 -2.668 -17.934 1.00 94.94 81 PRO A CA 1
ATOM 655 C C . PRO A 1 81 ? -10.819 -1.210 -17.690 1.00 94.94 81 PRO A C 1
ATOM 657 O O . PRO A 1 81 ? -11.210 -0.510 -18.619 1.00 94.94 81 PRO A O 1
ATOM 660 N N . ASN A 1 82 ? -10.731 -0.725 -16.448 1.00 95.12 82 ASN A N 1
ATOM 661 C CA . ASN A 1 82 ? -11.076 0.651 -16.101 1.00 95.12 82 ASN A CA 1
ATOM 662 C C . ASN A 1 82 ? -9.971 1.659 -16.434 1.00 95.12 82 ASN A C 1
ATOM 664 O O . ASN A 1 82 ? -10.243 2.868 -16.389 1.00 95.12 82 ASN A O 1
ATOM 668 N N . HIS A 1 83 ? -8.755 1.193 -16.757 1.00 95.56 83 HIS A N 1
ATOM 669 C CA . HIS A 1 83 ? -7.634 2.053 -17.118 1.00 95.56 83 HIS A CA 1
ATOM 670 C C . HIS A 1 83 ? -8.019 2.942 -18.319 1.00 95.56 83 HIS A C 1
ATOM 672 O O . HIS A 1 83 ? -8.564 2.430 -19.294 1.00 95.56 83 HIS A O 1
ATOM 678 N N . PRO A 1 84 ? -7.720 4.257 -18.320 1.00 95.44 84 PRO A N 1
ATOM 679 C CA . PRO A 1 84 ? -8.129 5.168 -19.398 1.00 95.44 84 PRO A CA 1
ATOM 680 C C . PRO A 1 84 ? -7.669 4.769 -20.805 1.00 95.44 84 PRO A C 1
ATOM 682 O O . PRO A 1 84 ? -8.286 5.176 -21.779 1.00 95.44 84 PRO A O 1
ATOM 685 N N . ALA A 1 85 ? -6.591 3.991 -20.907 1.00 94.62 85 ALA A N 1
ATOM 686 C CA . ALA A 1 85 ? -6.091 3.462 -22.177 1.00 94.62 85 ALA A CA 1
ATOM 687 C C . ALA A 1 85 ? -6.973 2.341 -22.768 1.00 94.62 85 ALA A C 1
ATOM 689 O O . ALA A 1 85 ? -6.906 2.107 -23.967 1.00 94.62 85 ALA A O 1
ATOM 690 N N . ASN A 1 86 ? -7.784 1.668 -21.941 1.00 92.69 86 ASN A N 1
ATOM 691 C CA . ASN A 1 86 ? -8.672 0.563 -22.325 1.00 92.69 86 ASN A CA 1
ATOM 692 C C . ASN A 1 86 ? -10.108 1.031 -22.641 1.00 92.69 86 ASN A C 1
ATOM 694 O O . ASN A 1 86 ? -11.021 0.208 -22.712 1.00 92.69 86 ASN A O 1
ATOM 698 N N . ARG A 1 87 ? -10.320 2.345 -22.786 1.00 82.94 87 ARG A N 1
ATOM 699 C CA . ARG A 1 87 ? -11.613 2.957 -23.122 1.00 82.94 87 ARG A CA 1
ATOM 700 C C . ARG A 1 87 ? -11.657 3.455 -24.556 1.00 82.94 87 ARG A C 1
ATOM 702 O O . ARG A 1 87 ? -10.598 3.883 -25.062 1.00 82.94 87 ARG A O 1
#